Protein AF-A0A9W3K6N7-F1 (afdb_monomer_lite)

Structure (mmCIF, N/CA/C/O backbone):
data_AF-A0A9W3K6N7-F1
#
_entry.id   AF-A0A9W3K6N7-F1
#
loop_
_atom_site.group_PDB
_atom_site.id
_atom_site.type_symbol
_atom_site.label_atom_id
_atom_site.label_alt_id
_atom_site.label_comp_id
_atom_site.label_asym_id
_atom_site.label_entity_id
_atom_site.label_seq_id
_atom_site.pdbx_PDB_ins_code
_atom_site.Cartn_x
_atom_site.Cartn_y
_atom_site.Cartn_z
_atom_site.occupancy
_atom_site.B_iso_or_equiv
_atom_site.auth_seq_id
_atom_site.auth_comp_id
_atom_site.auth_asym_id
_atom_site.auth_atom_id
_atom_site.pdbx_PDB_model_num
ATOM 1 N N . MET A 1 1 ? 24.584 -6.905 -6.164 1.00 52.06 1 MET A N 1
ATOM 2 C CA . MET A 1 1 ? 23.267 -6.931 -6.845 1.00 52.06 1 MET A CA 1
ATOM 3 C C . MET A 1 1 ? 22.245 -7.855 -6.143 1.00 52.06 1 MET A C 1
ATOM 5 O O . MET A 1 1 ? 21.794 -8.810 -6.753 1.00 52.06 1 MET A O 1
ATOM 9 N N . LYS A 1 2 ? 21.863 -7.626 -4.869 1.00 54.19 2 LYS A N 1
ATOM 10 C CA . LYS A 1 2 ? 20.785 -8.414 -4.199 1.00 54.19 2 LYS A CA 1
ATOM 11 C C . LYS A 1 2 ? 19.855 -7.614 -3.265 1.00 54.19 2 LYS A C 1
ATOM 13 O O . LYS A 1 2 ? 18.846 -8.149 -2.834 1.00 54.19 2 LYS A O 1
ATOM 18 N N . ARG A 1 3 ? 20.155 -6.340 -2.975 1.00 54.44 3 ARG A N 1
ATOM 19 C CA . ARG A 1 3 ? 19.397 -5.531 -1.999 1.00 54.44 3 ARG A CA 1
ATOM 20 C C . ARG A 1 3 ? 18.215 -4.770 -2.625 1.00 54.44 3 ARG A C 1
ATOM 22 O O . ARG A 1 3 ? 17.108 -4.868 -2.117 1.00 54.44 3 ARG A O 1
ATOM 29 N N . ASN A 1 4 ? 18.392 -4.175 -3.811 1.00 58.22 4 ASN A N 1
ATOM 30 C CA . ASN A 1 4 ? 17.332 -3.381 -4.462 1.00 58.22 4 ASN A CA 1
ATOM 31 C C . ASN A 1 4 ? 16.085 -4.179 -4.879 1.00 58.22 4 ASN A C 1
ATOM 33 O O . ASN A 1 4 ? 14.994 -3.624 -4.916 1.00 58.22 4 ASN A O 1
ATOM 37 N N . ARG A 1 5 ? 16.221 -5.476 -5.188 1.00 58.25 5 ARG A N 1
ATOM 38 C CA . ARG A 1 5 ? 15.080 -6.303 -5.625 1.00 58.25 5 ARG A CA 1
ATOM 39 C C . ARG A 1 5 ? 14.195 -6.751 -4.461 1.00 58.25 5 ARG A C 1
ATOM 41 O O . ARG A 1 5 ? 13.006 -6.982 -4.651 1.00 58.25 5 ARG A O 1
ATOM 48 N N . ILE A 1 6 ? 14.784 -6.878 -3.270 1.00 60.06 6 ILE A N 1
ATOM 49 C CA . ILE A 1 6 ? 14.048 -7.207 -2.047 1.00 60.06 6 ILE A CA 1
ATOM 50 C C . ILE A 1 6 ? 13.242 -5.986 -1.617 1.00 60.06 6 ILE A C 1
ATOM 52 O O . ILE A 1 6 ? 12.061 -6.119 -1.342 1.00 60.06 6 ILE A O 1
ATOM 56 N N . GLU A 1 7 ? 13.842 -4.798 -1.653 1.00 64.19 7 GLU A N 1
ATOM 57 C CA . GLU A 1 7 ? 13.205 -3.552 -1.215 1.00 64.19 7 GLU A CA 1
ATOM 58 C C . GLU A 1 7 ? 11.960 -3.183 -2.043 1.00 64.19 7 GLU A C 1
ATOM 60 O O . GLU A 1 7 ? 10.937 -2.803 -1.477 1.00 64.19 7 GLU A O 1
ATOM 65 N N . GLY A 1 8 ? 12.004 -3.383 -3.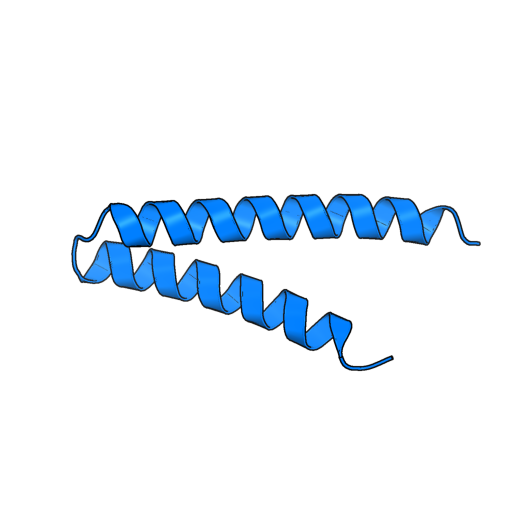368 1.00 67.19 8 GLY A N 1
ATOM 66 C CA . GLY A 1 8 ? 10.844 -3.176 -4.247 1.00 67.19 8 GLY A CA 1
ATOM 67 C C . GLY A 1 8 ? 9.697 -4.149 -3.957 1.00 67.19 8 GLY A C 1
ATOM 68 O O . GLY A 1 8 ? 8.561 -3.725 -3.752 1.00 67.19 8 GLY A O 1
ATOM 69 N N . LYS A 1 9 ? 10.001 -5.449 -3.826 1.00 72.12 9 LYS A N 1
ATOM 70 C CA . LYS A 1 9 ? 9.001 -6.455 -3.422 1.00 72.12 9 LYS A CA 1
ATOM 71 C C . LYS A 1 9 ? 8.431 -6.171 -2.035 1.00 72.12 9 LYS A C 1
ATOM 73 O O . LYS A 1 9 ? 7.242 -6.363 -1.816 1.00 72.12 9 LYS A O 1
ATOM 78 N N . LEU A 1 10 ? 9.264 -5.710 -1.106 1.00 77.38 10 LEU A N 1
ATOM 79 C CA . LEU A 1 10 ? 8.860 -5.439 0.269 1.00 77.38 10 LEU A CA 1
ATOM 80 C C . LEU A 1 10 ? 7.918 -4.232 0.344 1.00 77.38 10 LEU A C 1
ATOM 82 O O . LEU A 1 10 ? 6.920 -4.311 1.050 1.00 77.38 10 LEU A O 1
ATOM 86 N N . LYS A 1 11 ? 8.160 -3.171 -0.439 1.00 75.12 11 LYS A N 1
ATOM 87 C CA . LYS A 1 11 ? 7.212 -2.054 -0.602 1.00 75.12 11 LYS A CA 1
ATOM 88 C C . LYS A 1 11 ? 5.889 -2.494 -1.222 1.00 75.12 11 LYS A C 1
ATOM 90 O O . LYS A 1 11 ? 4.836 -2.131 -0.718 1.00 75.12 11 LYS A O 1
ATOM 95 N N . GLN A 1 12 ? 5.937 -3.311 -2.270 1.00 76.50 12 GLN A N 1
ATOM 96 C CA . GLN A 1 12 ? 4.731 -3.775 -2.956 1.00 76.50 12 GLN A CA 1
ATOM 97 C C . GLN A 1 12 ? 3.854 -4.647 -2.040 1.00 76.50 12 GLN A C 1
ATOM 99 O O . GLN A 1 12 ? 2.637 -4.468 -1.975 1.00 76.50 12 GLN A O 1
ATOM 104 N N . VAL A 1 13 ? 4.489 -5.534 -1.265 1.00 84.38 13 VAL A N 1
ATOM 105 C CA . VAL A 1 13 ? 3.820 -6.340 -0.236 1.00 84.38 13 VAL A CA 1
ATOM 106 C C . VAL A 1 13 ? 3.286 -5.452 0.886 1.00 84.38 13 VAL A C 1
ATOM 108 O O . VAL A 1 13 ? 2.146 -5.628 1.293 1.00 84.38 13 VAL A O 1
ATOM 111 N N . LYS A 1 14 ? 4.061 -4.473 1.367 1.00 83.44 14 LYS A N 1
ATOM 112 C CA . LYS A 1 14 ? 3.640 -3.568 2.446 1.00 83.44 14 LYS A CA 1
ATOM 113 C C . LYS A 1 14 ? 2.437 -2.704 2.051 1.00 83.44 14 LYS A C 1
ATOM 115 O O . LYS A 1 14 ? 1.524 -2.570 2.859 1.00 83.44 14 LYS A O 1
ATOM 120 N N . GLY A 1 15 ? 2.402 -2.193 0.820 1.00 84.69 15 GLY A N 1
ATOM 121 C CA . GLY A 1 15 ? 1.260 -1.452 0.280 1.00 84.69 15 GLY A CA 1
ATOM 122 C C . GLY A 1 15 ? 0.008 -2.323 0.163 1.00 84.69 15 GLY A C 1
ATOM 123 O O . GLY A 1 15 ? -1.039 -1.952 0.684 1.00 84.69 15 GLY A O 1
ATOM 124 N N . SER A 1 16 ? 0.150 -3.540 -0.379 1.00 84.88 16 SER A N 1
ATOM 125 C CA . SER A 1 16 ? -0.961 -4.507 -0.459 1.00 84.88 16 SER A CA 1
ATOM 126 C C . SER A 1 16 ? -1.493 -4.893 0.926 1.00 84.88 16 SER A C 1
ATOM 128 O O . SER A 1 16 ? -2.696 -5.029 1.129 1.00 84.88 16 SER A O 1
ATOM 130 N N . VAL A 1 17 ? -0.593 -5.065 1.899 1.00 88.06 17 VAL A N 1
ATOM 131 C CA . VAL A 1 17 ? -0.942 -5.400 3.283 1.00 88.06 17 VAL A CA 1
ATOM 132 C C . VAL A 1 17 ? -1.652 -4.233 3.964 1.00 88.06 17 VAL A C 1
ATOM 134 O O . VAL A 1 17 ? -2.662 -4.475 4.612 1.00 88.06 17 VAL A O 1
ATOM 137 N N . LYS A 1 18 ? -1.185 -2.987 3.796 1.00 87.62 18 LYS A N 1
ATOM 138 C CA . LYS A 1 18 ? -1.879 -1.787 4.294 1.00 87.62 18 LYS A CA 1
ATOM 139 C C . LYS A 1 18 ? -3.268 -1.643 3.675 1.00 87.62 18 LYS A C 1
ATOM 141 O O . LYS A 1 18 ? -4.222 -1.423 4.408 1.00 87.62 18 LYS A O 1
ATOM 146 N N . GLU A 1 19 ? -3.407 -1.843 2.367 1.00 86.50 19 GLU A N 1
ATOM 147 C CA . GLU A 1 19 ? -4.713 -1.764 1.707 1.00 86.50 19 GLU A CA 1
ATOM 148 C C . GLU A 1 19 ? -5.683 -2.829 2.241 1.00 86.50 19 GLU A C 1
ATOM 150 O O . GLU A 1 19 ? -6.818 -2.527 2.611 1.00 86.50 19 GLU A O 1
ATOM 155 N N . ALA A 1 20 ? -5.214 -4.075 2.349 1.00 88.12 20 ALA A N 1
ATOM 156 C CA . ALA A 1 20 ? -6.009 -5.178 2.873 1.00 88.12 20 ALA A CA 1
ATOM 157 C C . ALA A 1 20 ? -6.374 -4.982 4.351 1.00 88.12 20 ALA A C 1
ATOM 159 O O . ALA A 1 20 ? -7.516 -5.229 4.730 1.00 88.12 20 ALA A O 1
ATOM 160 N N . LEU A 1 21 ? -5.430 -4.519 5.178 1.00 87.38 21 LEU A N 1
ATOM 161 C CA . LEU A 1 21 ? -5.681 -4.188 6.580 1.00 87.38 21 LEU A CA 1
ATOM 162 C C . LEU A 1 21 ? -6.671 -3.038 6.704 1.00 87.38 21 LEU A C 1
ATOM 164 O O . LEU A 1 21 ? -7.643 -3.203 7.423 1.00 87.38 21 LEU A O 1
ATOM 168 N N . GLY A 1 22 ? -6.486 -1.941 5.968 1.00 86.25 22 GLY A N 1
ATOM 169 C CA . GLY A 1 22 ? -7.397 -0.796 5.967 1.00 86.25 22 GLY A CA 1
ATOM 170 C C . GLY A 1 22 ? -8.825 -1.195 5.602 1.00 86.25 22 GLY A C 1
ATOM 171 O O . GLY A 1 22 ? -9.760 -0.856 6.321 1.00 86.25 22 GLY A O 1
ATOM 172 N N . LYS A 1 23 ? -9.003 -2.034 4.574 1.00 87.31 23 LYS A N 1
ATOM 173 C CA . LYS A 1 23 ? -10.316 -2.609 4.231 1.00 87.31 23 LYS A CA 1
ATOM 174 C C . LYS A 1 23 ? -10.884 -3.500 5.332 1.00 87.31 23 LYS A C 1
ATOM 176 O O . LYS A 1 23 ? -12.083 -3.456 5.593 1.00 87.31 23 LYS A O 1
ATOM 181 N N . LEU A 1 24 ? -10.040 -4.313 5.967 1.00 91.12 24 LEU A N 1
ATOM 182 C CA . LEU A 1 24 ? -10.450 -5.265 6.999 1.00 91.12 24 LEU A CA 1
ATOM 183 C C . LEU A 1 24 ? -10.836 -4.571 8.314 1.00 91.12 24 LEU A C 1
ATOM 185 O O . LEU A 1 24 ? -11.807 -4.970 8.951 1.00 91.12 24 LEU A O 1
ATOM 189 N N . THR A 1 25 ? -10.091 -3.543 8.724 1.00 87.94 25 THR A N 1
ATOM 190 C CA . THR A 1 25 ? -10.354 -2.757 9.938 1.00 87.94 25 THR A CA 1
ATOM 191 C C . THR A 1 25 ? -11.297 -1.576 9.69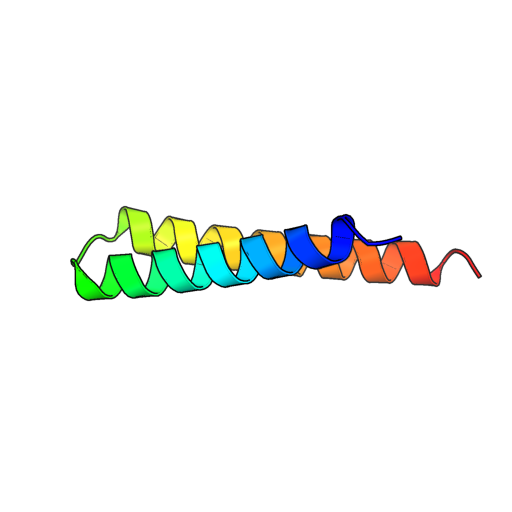9 1.00 87.94 25 THR A C 1
ATOM 193 O O . THR A 1 25 ? -11.747 -0.969 10.666 1.00 87.94 25 THR A O 1
ATOM 196 N N . GLY A 1 26 ? -11.625 -1.256 8.442 1.00 90.62 26 GLY A N 1
ATOM 197 C CA . GLY A 1 26 ? -12.439 -0.092 8.067 1.00 90.62 26 GLY A CA 1
ATOM 198 C C . GLY A 1 26 ? -11.683 1.243 8.129 1.00 90.62 26 GLY A C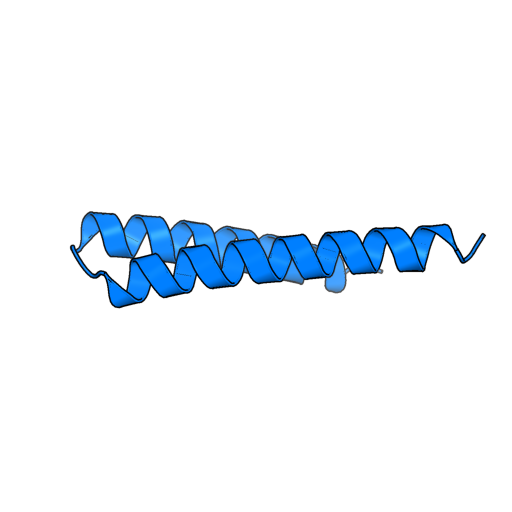 1
ATOM 199 O O . GLY A 1 26 ? -12.303 2.306 8.179 1.00 90.62 26 GLY A O 1
ATOM 200 N N . ASP A 1 27 ? -10.353 1.192 8.137 1.00 91.19 27 ASP A N 1
ATOM 201 C CA . ASP A 1 27 ? -9.472 2.344 8.270 1.00 91.19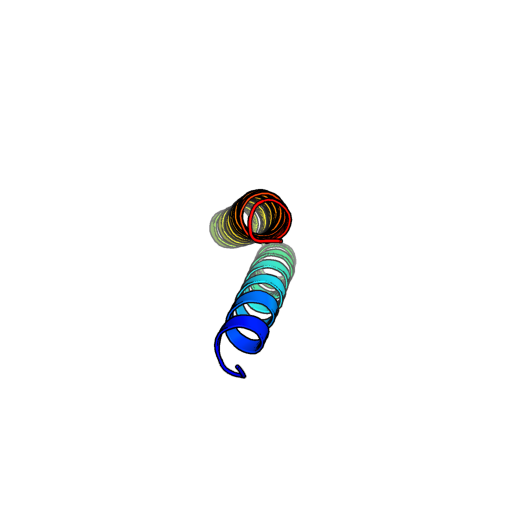 27 ASP A CA 1
ATOM 202 C C . ASP A 1 27 ? -9.111 2.909 6.886 1.00 91.19 27 ASP A C 1
ATOM 204 O O . ASP A 1 27 ? -8.274 2.373 6.154 1.00 91.19 27 ASP A O 1
ATOM 208 N N . ARG A 1 28 ? -9.795 3.997 6.507 1.00 88.06 28 ARG A N 1
ATOM 209 C CA . ARG A 1 28 ? -9.626 4.644 5.193 1.00 88.06 28 ARG A CA 1
ATOM 210 C C . ARG A 1 28 ? -8.249 5.273 5.006 1.00 88.06 28 ARG A C 1
ATOM 212 O O . ARG A 1 28 ? -7.794 5.390 3.871 1.00 88.06 28 ARG A O 1
ATOM 219 N N . GLU A 1 29 ? -7.612 5.696 6.092 1.00 89.50 29 GLU A N 1
ATOM 220 C CA . GLU A 1 29 ? -6.287 6.312 6.054 1.00 89.50 29 GLU A CA 1
ATOM 221 C C . GLU A 1 29 ? -5.242 5.264 5.653 1.00 89.50 29 GLU A C 1
ATOM 223 O O . GLU A 1 29 ? -4.502 5.453 4.686 1.00 89.50 29 GLU A O 1
ATOM 228 N N . THR A 1 30 ? -5.300 4.092 6.293 1.00 89.19 30 THR A N 1
ATOM 229 C CA . THR A 1 30 ? -4.431 2.950 5.985 1.00 89.19 30 THR A CA 1
ATOM 230 C C . THR A 1 30 ? -4.656 2.414 4.564 1.00 89.19 30 THR A C 1
ATOM 232 O O . THR A 1 30 ? -3.691 2.079 3.871 1.00 89.19 30 THR A O 1
ATOM 235 N N . GLU A 1 31 ? -5.911 2.362 4.098 1.00 86.75 31 GLU A N 1
ATOM 236 C CA . GLU A 1 31 ? -6.235 1.976 2.717 1.00 86.75 31 GLU A CA 1
ATOM 237 C C . GLU A 1 31 ? -5.611 2.948 1.705 1.00 86.75 31 GLU A C 1
ATOM 239 O O . GLU A 1 31 ? -4.888 2.525 0.800 1.00 86.75 31 GLU A O 1
ATOM 244 N N . ALA A 1 32 ? -5.837 4.252 1.893 1.00 89.00 32 ALA A N 1
ATOM 245 C CA . ALA A 1 32 ? -5.329 5.292 1.005 1.00 89.00 32 ALA A CA 1
ATOM 246 C C . ALA A 1 32 ? -3.794 5.338 0.980 1.00 89.00 32 ALA A C 1
ATOM 248 O O . ALA A 1 32 ? -3.199 5.471 -0.091 1.00 89.00 32 ALA A O 1
ATOM 249 N N . GLU A 1 33 ? -3.143 5.175 2.135 1.00 85.50 33 GLU A N 1
ATOM 250 C CA . GLU A 1 33 ? -1.687 5.059 2.225 1.00 85.50 33 GLU A CA 1
ATOM 251 C C . GLU A 1 33 ? -1.151 3.849 1.452 1.00 85.50 33 GLU A C 1
ATOM 253 O O . GLU A 1 33 ? -0.148 3.971 0.745 1.00 85.50 33 GLU A O 1
ATOM 258 N N . GLY A 1 34 ? -1.793 2.683 1.581 1.00 87.19 34 GLY A N 1
ATOM 259 C CA . GLY A 1 34 ? -1.379 1.463 0.883 1.00 87.19 34 GLY A CA 1
ATOM 260 C C . GLY A 1 34 ? -1.443 1.619 -0.636 1.00 87.19 34 GLY A C 1
ATOM 261 O O . GLY A 1 34 ? -0.478 1.310 -1.340 1.00 87.19 34 GLY A O 1
ATOM 262 N N . LEU A 1 35 ? -2.545 2.190 -1.120 1.00 85.38 35 LEU A N 1
ATOM 263 C CA . LEU A 1 35 ? -2.817 2.413 -2.539 1.00 85.38 35 LEU A CA 1
ATOM 264 C C . LEU A 1 35 ? -1.868 3.464 -3.142 1.00 85.38 35 LEU A C 1
ATOM 266 O O . LEU A 1 35 ? -1.311 3.266 -4.226 1.00 85.38 35 LEU A O 1
ATOM 270 N N . ALA A 1 36 ? -1.610 4.553 -2.412 1.00 86.50 36 ALA A N 1
ATOM 271 C CA . ALA A 1 36 ? -0.646 5.577 -2.808 1.00 86.50 36 ALA A CA 1
ATOM 272 C C . ALA A 1 36 ? 0.795 5.036 -2.849 1.00 86.50 36 ALA A C 1
ATOM 274 O O . ALA A 1 36 ? 1.544 5.335 -3.783 1.00 86.50 36 ALA A O 1
ATOM 275 N N . GLU A 1 37 ? 1.190 4.211 -1.873 1.00 83.50 37 GLU A N 1
ATOM 276 C CA . GLU A 1 37 ? 2.530 3.618 -1.812 1.00 83.50 37 GLU A CA 1
ATOM 277 C C . GLU A 1 37 ? 2.760 2.598 -2.942 1.00 83.50 37 GLU A C 1
ATOM 279 O O . GLU A 1 37 ? 3.860 2.553 -3.504 1.00 83.50 37 GLU A O 1
ATOM 284 N N . GLN A 1 38 ? 1.728 1.841 -3.344 1.00 82.62 38 GLN A N 1
ATOM 285 C CA . 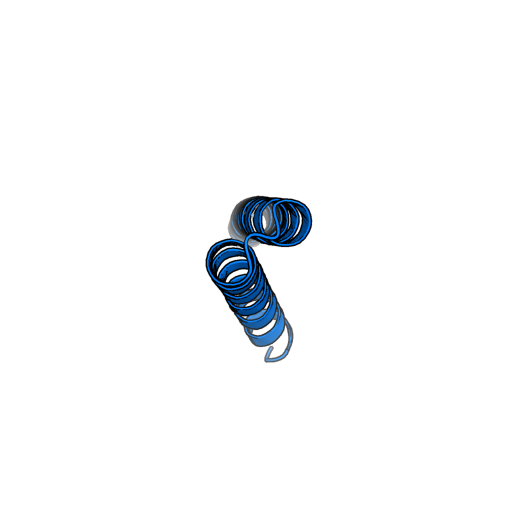GLN A 1 38 ? 1.791 0.969 -4.524 1.00 82.62 38 GLN A CA 1
ATOM 286 C C . GLN A 1 38 ? 1.985 1.765 -5.815 1.00 82.62 38 GLN A C 1
ATOM 288 O O . GLN A 1 38 ? 2.932 1.483 -6.551 1.00 82.62 38 GLN A O 1
ATOM 293 N N . GLN A 1 39 ? 1.167 2.794 -6.058 1.00 83.19 39 GLN A N 1
ATOM 294 C CA . GLN A 1 39 ? 1.281 3.606 -7.274 1.00 83.19 39 GLN A CA 1
ATOM 295 C C . GLN A 1 39 ? 2.626 4.334 -7.365 1.00 83.19 39 GLN A C 1
ATOM 297 O O . GLN A 1 39 ? 3.263 4.345 -8.419 1.00 83.19 39 GLN A O 1
ATOM 302 N N . ALA A 1 40 ? 3.100 4.904 -6.254 1.00 80.94 40 ALA A N 1
ATOM 303 C CA . ALA A 1 40 ? 4.413 5.541 -6.201 1.00 80.94 40 ALA A CA 1
ATOM 304 C C . ALA A 1 40 ? 5.548 4.529 -6.440 1.00 80.94 40 ALA A C 1
ATOM 306 O O . ALA A 1 40 ? 6.542 4.849 -7.098 1.00 80.94 40 ALA A O 1
ATOM 307 N N . GLY A 1 41 ? 5.402 3.304 -5.926 1.00 79.19 41 GLY A N 1
ATOM 308 C CA . GLY A 1 41 ? 6.326 2.199 -6.165 1.00 79.19 41 GLY A CA 1
ATOM 309 C C . GLY A 1 41 ? 6.391 1.794 -7.637 1.00 79.19 41 GLY A C 1
ATOM 310 O O . GLY A 1 41 ? 7.486 1.703 -8.187 1.00 79.19 41 GLY A O 1
ATOM 311 N N . GLU A 1 42 ? 5.242 1.612 -8.289 1.00 78.19 42 GLU A N 1
ATOM 312 C CA . GLU A 1 42 ? 5.155 1.262 -9.713 1.00 78.19 42 GLU A CA 1
ATOM 313 C C . GLU A 1 42 ? 5.697 2.370 -10.619 1.00 78.19 42 GLU A C 1
ATOM 315 O O . GLU A 1 42 ? 6.468 2.088 -11.539 1.00 78.19 42 GLU A O 1
ATOM 320 N N . ALA A 1 43 ? 5.377 3.634 -10.328 1.00 77.69 43 ALA A N 1
ATOM 321 C CA . ALA A 1 43 ? 5.911 4.776 -11.066 1.00 77.69 43 ALA A CA 1
ATOM 322 C C . ALA A 1 43 ? 7.441 4.867 -10.944 1.00 77.69 43 ALA A C 1
ATOM 324 O O . ALA A 1 43 ? 8.142 5.088 -11.935 1.00 77.69 43 ALA A O 1
ATOM 325 N N . ALA A 1 44 ? 7.980 4.644 -9.741 1.00 70.62 44 ALA A N 1
ATOM 326 C CA . ALA A 1 44 ? 9.420 4.605 -9.524 1.00 70.62 44 ALA A CA 1
ATOM 327 C C . ALA A 1 44 ? 10.083 3.440 -10.272 1.00 70.62 44 ALA A C 1
ATOM 329 O O . ALA A 1 44 ? 11.165 3.630 -10.829 1.00 70.62 44 ALA A O 1
ATOM 330 N N . ASP A 1 45 ? 9.454 2.261 -10.314 1.00 71.12 45 ASP A N 1
ATOM 331 C CA . ASP A 1 45 ? 9.969 1.089 -11.029 1.00 71.12 45 ASP A CA 1
ATOM 332 C C . ASP A 1 45 ? 9.958 1.307 -12.550 1.00 71.12 45 ASP A C 1
ATOM 334 O O . ASP A 1 45 ? 10.952 1.015 -13.216 1.00 71.12 45 ASP A O 1
ATOM 338 N N . ALA A 1 46 ? 8.900 1.921 -13.093 1.00 71.31 46 ALA A N 1
ATOM 339 C CA . ALA A 1 46 ? 8.791 2.284 -14.507 1.00 71.31 46 ALA A CA 1
ATOM 340 C C . ALA A 1 46 ? 9.890 3.271 -14.937 1.00 71.31 46 ALA A C 1
ATOM 342 O O . ALA A 1 46 ? 10.606 3.021 -15.911 1.00 71.31 46 ALA A O 1
ATOM 343 N N . VAL A 1 47 ? 10.097 4.342 -14.161 1.00 69.25 47 VAL A N 1
ATOM 344 C CA . VAL A 1 47 ? 11.184 5.308 -14.398 1.00 69.25 47 VAL A CA 1
ATOM 345 C C . VAL A 1 47 ? 12.552 4.630 -14.285 1.00 69.25 47 VAL A C 1
ATOM 347 O O . VAL A 1 47 ? 13.449 4.911 -15.082 1.00 69.25 47 VAL A O 1
ATOM 350 N N . ARG A 1 48 ? 12.731 3.700 -13.338 1.00 65.81 48 ARG A N 1
ATOM 351 C CA . ARG A 1 48 ? 13.971 2.919 -13.197 1.00 65.81 48 ARG A CA 1
ATOM 352 C C . ARG A 1 48 ? 14.240 2.052 -14.421 1.00 65.81 48 ARG A C 1
ATOM 354 O O . ARG A 1 48 ? 15.365 2.049 -14.909 1.00 65.81 48 ARG A O 1
ATOM 361 N N . LYS A 1 49 ? 13.217 1.357 -14.923 1.00 64.44 49 LYS A N 1
ATOM 362 C CA . LYS A 1 49 ? 13.296 0.496 -16.111 1.00 64.44 49 LYS A CA 1
ATOM 363 C C . LYS A 1 49 ? 13.698 1.295 -17.349 1.00 64.44 49 LYS A C 1
ATOM 365 O O . LYS A 1 49 ? 14.539 0.850 -18.125 1.00 64.44 49 LYS A O 1
ATOM 370 N N . GLN A 1 50 ? 13.156 2.502 -17.489 1.00 60.72 50 GLN A N 1
ATOM 371 C CA . GLN A 1 50 ? 13.481 3.410 -18.585 1.00 60.72 50 GLN A CA 1
ATOM 372 C C . GLN A 1 50 ? 14.921 3.940 -18.483 1.00 60.72 50 GLN A C 1
ATOM 374 O O . GLN A 1 50 ? 15.633 3.973 -19.481 1.00 60.72 50 GLN A O 1
ATOM 379 N N . LYS A 1 51 ? 15.393 4.254 -17.269 1.00 58.44 51 LYS A N 1
ATOM 380 C CA . LYS A 1 51 ? 16.788 4.657 -17.017 1.00 58.44 51 LYS A CA 1
ATOM 381 C C . LYS A 1 51 ? 17.805 3.521 -17.185 1.00 58.44 51 LYS A C 1
ATOM 383 O O . LYS A 1 51 ? 18.967 3.787 -17.467 1.00 58.44 51 LYS A O 1
ATOM 388 N N . GLU A 1 52 ? 17.397 2.272 -16.962 1.00 58.88 52 GLU A N 1
ATOM 389 C CA . GLU A 1 52 ? 18.251 1.088 -17.131 1.00 58.88 52 GLU A CA 1
ATOM 390 C C . GLU A 1 52 ? 18.363 0.670 -18.606 1.00 58.88 52 GLU A C 1
ATOM 392 O O . GLU A 1 52 ? 19.416 0.199 -19.025 1.00 58.88 52 GLU A O 1
ATOM 397 N N . THR A 1 53 ? 17.319 0.922 -19.403 1.00 54.94 53 THR A N 1
ATOM 398 C CA . THR A 1 53 ? 17.294 0.623 -20.848 1.00 54.94 53 THR A CA 1
ATOM 399 C C . THR A 1 53 ? 18.217 1.549 -21.658 1.00 54.94 53 THR A C 1
ATOM 401 O O . THR A 1 53 ? 18.716 1.140 -22.697 1.00 54.94 53 THR A O 1
ATOM 404 N N . ASP A 1 54 ? 18.511 2.754 -21.161 1.00 51.41 54 ASP A N 1
ATOM 405 C CA . ASP A 1 54 ? 19.414 3.731 -21.802 1.00 51.41 54 ASP A CA 1
ATOM 406 C C . ASP A 1 54 ? 20.911 3.480 -21.505 1.00 51.41 54 ASP A C 1
ATOM 408 O O . ASP A 1 54 ? 21.786 4.181 -22.003 1.00 51.41 54 ASP A O 1
ATOM 412 N N . ARG A 1 55 ? 21.237 2.483 -20.668 1.00 53.34 55 ARG A N 1
ATOM 413 C CA . ARG A 1 55 ? 22.619 2.178 -20.254 1.00 53.34 55 ARG A CA 1
ATOM 414 C C . ARG A 1 55 ? 23.223 0.966 -20.976 1.00 53.34 55 ARG A C 1
ATOM 416 O O . ARG A 1 55 ? 24.038 0.262 -20.372 1.00 53.34 55 ARG A O 1
ATOM 423 N N . HIS A 1 56 ? 22.834 0.717 -22.224 1.00 48.03 56 HIS A N 1
ATOM 424 C CA . HIS A 1 56 ? 23.381 -0.370 -23.037 1.00 48.03 56 HIS A CA 1
ATOM 425 C C . HIS A 1 56 ? 23.877 0.100 -24.404 1.00 48.03 56 HIS A C 1
ATOM 427 O O . HIS A 1 56 ? 23.298 1.066 -24.941 1.00 48.03 56 HIS A O 1
#

Sequence (56 aa):
MKRNRIEGKLKQVKGSVKEALGKLTGDRETEAEGLAEQQAGEAADAVRKQKETDRH

InterPro domains:
  IPR008462 CsbD-like domain [PF05532] (4-53)
  IPR036629 YjbJ superfamily [G3DSA:1.10.1470.10] (1-55)
  IPR036629 YjbJ 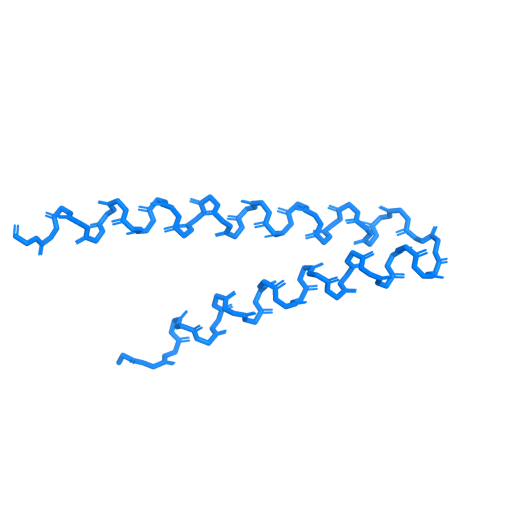superfamily [SSF69047] (1-53)

pLDDT: mean 75.53, std 13.06, range [48.03, 91.19]

Radius of gyration: 13.78 Å; chains: 1; bounding box: 36×15×33 Å

Organism: NCBI:txid1009846

Secondary structure (DSSP, 8-state):
--SHHHHHHHHHHHHHHHHHHHHHHT-HHHHHHHHHHHHHHHHHHHHHHHHHHT--

Foldseek 3Di:
DPPVVVVLVVLLVCLVVQLVVCVVVVPVVSNVSSVVSNVVSVVVVVVVVVVVVVPD